Protein AF-A0A3P6SX01-F1 (afdb_monomer_lite)

InterPro domains:
  IPR002213 UDP-glucuronosyl/UDP-glucosyltransferase [PF00201] (27-150)
  IPR050271 UDP-glycosyltransferase [PTHR48043] (10-150)

Structure (mmCIF, N/CA/C/O backbone):
data_AF-A0A3P6SX01-F1
#
_entry.id   AF-A0A3P6SX01-F1
#
loop_
_atom_site.group_PDB
_atom_site.id
_atom_site.type_symbol
_atom_site.label_atom_id
_atom_site.label_alt_id
_atom_site.label_comp_id
_atom_site.label_asym_id
_atom_site.label_entity_id
_atom_site.label_seq_id
_atom_site.pdbx_PDB_ins_code
_atom_site.Cartn_x
_atom_site.Cartn_y
_atom_site.Cartn_z
_atom_site.occupancy
_atom_site.B_iso_or_equiv
_atom_site.auth_seq_id
_atom_site.auth_comp_id
_atom_site.auth_asym_id
_atom_site.auth_atom_id
_atom_site.pdbx_PDB_model_num
ATOM 1 N N . MET A 1 1 ? 7.803 4.249 -20.693 1.00 52.84 1 MET A N 1
ATOM 2 C CA . MET A 1 1 ? 8.821 4.101 -19.627 1.00 52.84 1 MET A CA 1
ATOM 3 C C . MET A 1 1 ? 9.521 5.444 -19.411 1.00 52.84 1 MET A C 1
ATOM 5 O O . MET A 1 1 ? 10.081 5.985 -20.362 1.00 52.84 1 MET A O 1
ATOM 9 N N . HIS A 1 2 ? 9.448 6.016 -18.207 1.00 66.44 2 HIS A N 1
ATOM 10 C CA . HIS A 1 2 ? 10.147 7.263 -17.867 1.00 66.44 2 HIS A CA 1
ATOM 11 C C . HIS A 1 2 ? 11.670 7.055 -18.012 1.00 66.44 2 HIS A C 1
ATOM 13 O O . HIS A 1 2 ? 12.187 6.061 -17.502 1.00 66.44 2 HIS A O 1
ATOM 19 N N . ARG A 1 3 ? 12.391 7.939 -18.731 1.00 74.25 3 ARG A N 1
ATOM 20 C CA . ARG A 1 3 ? 13.833 7.764 -19.052 1.00 74.25 3 ARG A CA 1
ATOM 21 C C . ARG A 1 3 ? 14.667 7.455 -17.808 1.00 74.25 3 ARG A C 1
ATOM 23 O O . ARG A 1 3 ? 15.439 6.505 -17.818 1.00 74.25 3 ARG A O 1
ATOM 30 N N . TYR A 1 4 ? 14.444 8.203 -16.732 1.00 83.88 4 TYR A N 1
ATOM 31 C CA . TYR A 1 4 ? 15.165 8.027 -15.474 1.00 83.88 4 TYR A CA 1
ATOM 32 C C . TYR A 1 4 ? 14.968 6.632 -14.859 1.00 83.88 4 TYR A C 1
ATOM 34 O O . TYR A 1 4 ? 15.941 5.981 -14.489 1.00 83.88 4 TYR A O 1
ATOM 42 N N . GLY A 1 5 ? 13.729 6.127 -14.823 1.00 86.06 5 GLY A N 1
ATOM 43 C CA . GLY A 1 5 ? 13.437 4.815 -14.238 1.00 86.06 5 GLY A CA 1
ATOM 44 C C . GLY A 1 5 ? 14.120 3.673 -14.994 1.00 86.06 5 GLY A C 1
ATOM 45 O O . GLY A 1 5 ? 14.650 2.756 -14.377 1.00 86.06 5 GLY A O 1
ATOM 46 N N . ALA A 1 6 ? 14.189 3.772 -16.324 1.00 88.31 6 ALA A N 1
ATOM 47 C CA . ALA A 1 6 ? 14.895 2.795 -17.147 1.00 88.31 6 ALA A CA 1
ATOM 48 C C . ALA A 1 6 ? 16.407 2.763 -16.870 1.00 88.31 6 ALA A C 1
ATOM 50 O O . ALA A 1 6 ? 17.005 1.688 -16.837 1.00 88.31 6 ALA A O 1
ATOM 51 N N . HIS A 1 7 ? 17.023 3.928 -16.646 1.00 91.12 7 HIS A N 1
ATOM 52 C CA . HIS A 1 7 ? 18.434 4.005 -16.270 1.00 91.12 7 HIS A CA 1
ATOM 53 C C . HIS A 1 7 ? 18.683 3.382 -14.899 1.00 91.12 7 HIS A C 1
ATOM 55 O O . HIS A 1 7 ? 19.569 2.544 -14.783 1.00 91.12 7 HIS A O 1
ATOM 61 N N . VAL A 1 8 ? 17.874 3.724 -13.891 1.00 94.19 8 VAL A N 1
ATOM 62 C CA . VAL A 1 8 ? 18.000 3.150 -12.541 1.00 94.19 8 VAL A CA 1
ATOM 63 C C . VAL A 1 8 ? 17.857 1.627 -12.577 1.00 94.19 8 VAL A C 1
ATOM 65 O O . VAL A 1 8 ? 18.669 0.920 -11.983 1.00 94.19 8 VAL A O 1
ATOM 68 N N . LEU A 1 9 ? 16.869 1.121 -13.319 1.00 92.94 9 LEU A N 1
ATOM 69 C CA . LEU A 1 9 ? 16.644 -0.312 -13.472 1.00 92.94 9 LEU A CA 1
ATOM 70 C C . LEU A 1 9 ? 17.824 -1.002 -14.170 1.00 92.94 9 LEU A C 1
ATOM 72 O O . LEU A 1 9 ? 18.327 -2.003 -13.670 1.00 92.94 9 LEU A O 1
ATOM 76 N N . THR A 1 10 ? 18.304 -0.440 -15.284 1.00 94.56 10 THR A N 1
ATOM 77 C CA . THR A 1 10 ? 19.474 -0.965 -16.010 1.00 94.56 10 THR A CA 1
ATOM 78 C C . THR A 1 10 ? 20.704 -1.013 -15.104 1.00 94.56 10 THR A C 1
ATOM 80 O O . THR A 1 10 ? 21.382 -2.034 -15.052 1.00 94.56 10 THR A O 1
ATOM 83 N N . SER A 1 11 ? 20.974 0.055 -14.347 1.00 95.50 11 SER A N 1
ATOM 84 C CA . SER A 1 11 ? 22.103 0.098 -13.411 1.00 95.50 11 SER A CA 1
ATOM 85 C C . SER A 1 11 ? 22.010 -0.993 -12.348 1.00 95.50 11 SER A C 1
ATOM 87 O O . SER A 1 11 ? 23.017 -1.618 -12.035 1.00 95.50 11 SER A O 1
ATOM 89 N N . LYS A 1 12 ? 20.807 -1.274 -11.831 1.00 96.19 12 LYS A N 1
ATOM 90 C CA . LYS A 1 12 ? 20.607 -2.347 -10.851 1.00 96.19 12 LYS A CA 1
ATOM 91 C C . LYS A 1 12 ? 20.808 -3.741 -11.440 1.00 96.19 12 LYS A C 1
ATOM 93 O O . LYS A 1 12 ? 21.430 -4.567 -10.785 1.00 96.19 12 LYS A O 1
ATOM 98 N N . PHE A 1 13 ? 20.367 -3.999 -12.671 1.00 96.19 13 PHE A N 1
ATOM 99 C CA . PHE A 1 13 ? 20.683 -5.265 -13.346 1.00 96.19 13 PHE A CA 1
ATOM 100 C C . PHE A 1 13 ? 22.182 -5.431 -13.600 1.00 96.19 13 PHE A C 1
ATOM 102 O O . PHE A 1 13 ? 22.704 -6.533 -13.448 1.00 96.19 13 PHE A O 1
ATOM 109 N N . ARG A 1 14 ? 22.887 -4.338 -13.911 1.00 97.06 14 ARG A N 1
ATOM 110 C CA . ARG A 1 14 ? 24.343 -4.376 -14.084 1.00 97.06 14 ARG A CA 1
ATOM 111 C C . ARG A 1 14 ? 25.106 -4.675 -12.804 1.00 97.06 14 ARG A C 1
ATOM 113 O O . ARG A 1 14 ? 26.103 -5.383 -12.832 1.00 97.06 14 ARG A O 1
ATOM 120 N N . GLU A 1 15 ? 24.619 -4.145 -11.691 1.00 97.12 15 GLU A N 1
ATOM 121 C CA . GLU A 1 15 ? 25.179 -4.383 -10.362 1.00 97.12 15 GLU A CA 1
ATOM 122 C C . GLU A 1 15 ? 24.912 -5.813 -9.868 1.00 97.12 15 GLU A C 1
ATOM 124 O O . GLU A 1 15 ? 25.798 -6.436 -9.292 1.00 97.12 15 GLU A O 1
ATOM 129 N N . LEU A 1 16 ? 23.694 -6.325 -10.074 1.00 96.56 16 LEU A N 1
ATOM 130 C CA . LEU A 1 16 ? 23.224 -7.558 -9.433 1.00 96.56 16 LEU A CA 1
ATOM 131 C C . LEU A 1 16 ? 23.365 -8.820 -10.291 1.00 96.56 16 LEU A C 1
ATOM 133 O O . LEU A 1 16 ? 23.401 -9.912 -9.730 1.00 96.56 16 LEU A O 1
ATOM 137 N N . ALA A 1 17 ? 23.377 -8.693 -11.620 1.00 94.56 17 ALA A N 1
ATOM 138 C CA . ALA A 1 17 ? 23.340 -9.836 -12.532 1.00 94.56 17 ALA A CA 1
ATOM 139 C C . ALA A 1 17 ? 24.545 -9.877 -13.479 1.00 94.56 17 ALA A C 1
ATOM 141 O O . ALA A 1 17 ? 25.291 -10.851 -13.464 1.00 94.56 17 ALA A O 1
ATOM 142 N N . ASP A 1 18 ? 24.743 -8.837 -14.294 1.00 95.44 18 ASP A N 1
ATOM 143 C CA . ASP A 1 18 ? 25.817 -8.795 -15.296 1.00 95.44 18 ASP A CA 1
ATOM 144 C C . ASP A 1 18 ? 26.224 -7.346 -15.606 1.00 95.44 18 ASP A C 1
ATOM 146 O O . ASP A 1 18 ? 25.398 -6.609 -16.148 1.00 95.44 18 ASP A O 1
ATOM 150 N N . PRO A 1 19 ? 27.482 -6.927 -15.367 1.00 96.00 19 PRO A N 1
ATOM 151 C CA . PRO A 1 19 ? 27.965 -5.584 -15.699 1.00 96.00 19 PRO A CA 1
ATOM 152 C C . PRO A 1 19 ? 27.676 -5.125 -17.138 1.00 96.00 19 PRO A C 1
ATOM 154 O O . PRO A 1 19 ? 27.526 -3.924 -17.377 1.00 96.00 19 PRO A O 1
ATOM 157 N N . ASN A 1 20 ? 27.555 -6.062 -18.082 1.00 95.69 20 ASN A N 1
ATOM 158 C CA . ASN A 1 20 ? 27.274 -5.804 -19.493 1.00 95.69 20 ASN A CA 1
ATOM 159 C C . ASN A 1 20 ? 25.786 -5.900 -19.858 1.00 95.69 20 ASN A C 1
ATOM 161 O O . ASN A 1 20 ? 25.446 -5.868 -21.040 1.00 95.69 20 ASN A O 1
ATOM 165 N N . PHE A 1 21 ? 24.888 -5.984 -18.874 1.00 95.75 21 PHE A N 1
ATOM 166 C CA . PHE A 1 21 ? 23.456 -6.107 -19.120 1.00 95.75 21 PHE A CA 1
ATOM 167 C C . PHE A 1 21 ? 22.950 -4.983 -20.057 1.00 95.75 21 PHE A C 1
ATOM 169 O O . PHE A 1 21 ? 23.231 -3.793 -19.807 1.00 95.75 21 PHE A O 1
ATOM 176 N N . PRO A 1 22 ? 22.221 -5.327 -21.139 1.00 93.94 22 PRO A N 1
ATOM 177 C CA . PRO A 1 22 ? 21.771 -4.358 -22.135 1.00 93.94 22 PRO A CA 1
ATOM 178 C C . PRO A 1 22 ? 20.790 -3.350 -21.535 1.00 93.94 22 PRO A C 1
ATOM 180 O O . PRO A 1 22 ? 20.159 -3.597 -20.504 1.00 93.94 22 PRO A O 1
ATOM 183 N N . ASN A 1 23 ? 20.656 -2.171 -22.150 1.00 93.62 23 ASN A N 1
ATOM 184 C CA . ASN A 1 23 ? 19.720 -1.188 -21.618 1.00 93.62 23 ASN A CA 1
ATOM 185 C C . ASN A 1 23 ? 18.292 -1.735 -21.711 1.00 93.62 23 ASN A C 1
ATOM 187 O O . ASN A 1 23 ? 17.856 -2.171 -22.772 1.00 93.62 23 ASN A O 1
ATOM 191 N N . VAL A 1 24 ? 17.510 -1.642 -20.634 1.00 92.44 24 VAL A N 1
ATOM 192 C CA . VAL A 1 24 ? 16.131 -2.169 -20.632 1.00 92.44 24 VAL A CA 1
ATOM 193 C C . VAL A 1 24 ? 15.240 -1.543 -21.716 1.00 92.44 24 VAL A C 1
ATOM 195 O O . VAL A 1 24 ? 14.253 -2.146 -22.131 1.00 92.44 24 VAL A O 1
ATOM 198 N N . ARG A 1 25 ? 15.578 -0.342 -22.208 1.00 90.06 25 ARG A N 1
ATOM 199 C CA . ARG A 1 25 ? 14.893 0.280 -23.350 1.00 90.06 25 ARG A CA 1
ATOM 200 C C . ARG A 1 25 ? 15.298 -0.320 -24.689 1.00 90.06 25 ARG A C 1
ATOM 202 O O . ARG A 1 25 ? 14.446 -0.365 -25.567 1.00 90.06 25 ARG A O 1
ATOM 209 N N . GLU A 1 26 ? 16.555 -0.722 -24.849 1.00 91.56 26 GLU A N 1
ATOM 210 C CA . GLU A 1 26 ? 17.035 -1.418 -26.050 1.00 91.56 26 GLU A CA 1
ATOM 211 C C . GLU A 1 26 ? 16.351 -2.776 -26.139 1.00 91.56 26 GLU A C 1
ATOM 213 O O . GLU A 1 26 ? 15.707 -3.055 -27.143 1.00 91.56 26 GLU A O 1
ATOM 218 N N . ILE A 1 27 ? 16.320 -3.523 -25.029 1.00 92.00 27 ILE A N 1
ATOM 219 C CA . ILE A 1 27 ? 15.561 -4.776 -24.927 1.00 92.00 27 ILE A CA 1
ATOM 220 C C . ILE A 1 27 ? 14.105 -4.546 -25.354 1.00 92.00 27 ILE A C 1
ATOM 222 O O . ILE A 1 27 ? 13.613 -5.209 -26.256 1.00 92.00 27 ILE A O 1
ATOM 226 N N . ALA A 1 28 ? 13.410 -3.559 -24.775 1.00 88.81 28 ALA A N 1
ATOM 227 C CA . ALA A 1 28 ? 12.022 -3.271 -25.148 1.00 88.81 28 ALA A CA 1
ATOM 228 C C . ALA A 1 28 ? 11.852 -2.854 -26.629 1.00 88.81 28 ALA A C 1
ATOM 230 O O . ALA A 1 28 ? 10.822 -3.142 -27.252 1.00 88.81 28 ALA A O 1
ATOM 231 N N . ALA A 1 29 ? 12.839 -2.164 -27.207 1.00 88.50 29 ALA A N 1
ATOM 232 C CA . ALA A 1 29 ? 12.829 -1.753 -28.608 1.00 88.50 29 ALA A CA 1
ATOM 233 C C . ALA A 1 29 ? 13.029 -2.943 -29.561 1.00 88.50 29 ALA A C 1
ATOM 235 O O . ALA A 1 29 ? 12.336 -3.009 -30.577 1.00 88.50 29 ALA A O 1
ATOM 236 N N . GLU A 1 30 ? 13.879 -3.899 -29.199 1.00 91.31 30 GLU A N 1
ATOM 237 C CA . GLU A 1 30 ? 14.199 -5.092 -29.992 1.00 91.31 30 GLU A CA 1
ATOM 238 C C . GLU A 1 30 ? 13.222 -6.254 -29.768 1.00 91.31 30 GLU A C 1
ATOM 240 O O . GLU A 1 30 ? 13.061 -7.104 -30.642 1.00 91.31 30 GLU A O 1
ATOM 245 N N . SER A 1 31 ? 12.502 -6.276 -28.642 1.00 92.75 31 SER A N 1
ATOM 246 C CA . SER A 1 31 ? 11.500 -7.305 -28.360 1.00 92.75 31 SER A CA 1
ATOM 247 C C . SER A 1 31 ? 10.422 -7.369 -29.442 1.00 92.75 31 SER A C 1
ATOM 249 O O . SER A 1 31 ? 9.851 -6.342 -29.821 1.00 92.75 31 SER A O 1
ATOM 251 N N . ALA A 1 32 ? 10.073 -8.586 -29.867 1.00 94.38 32 ALA A N 1
ATOM 252 C CA . ALA A 1 32 ? 9.001 -8.830 -30.833 1.00 94.38 32 ALA A CA 1
ATOM 253 C C . ALA A 1 32 ? 7.614 -8.444 -30.295 1.00 94.38 32 ALA A C 1
ATOM 255 O O . ALA A 1 32 ? 6.765 -8.013 -31.067 1.00 94.38 32 ALA A O 1
ATOM 256 N N . LEU A 1 33 ? 7.403 -8.570 -28.979 1.00 93.69 33 LEU A N 1
ATOM 257 C CA . LEU A 1 33 ? 6.166 -8.223 -28.279 1.00 93.69 33 LEU A CA 1
ATOM 258 C C . LEU A 1 33 ? 6.474 -7.485 -26.974 1.00 93.69 33 LEU A C 1
ATOM 260 O O . LEU A 1 33 ? 7.486 -7.742 -26.321 1.00 93.69 33 LEU A O 1
ATOM 264 N N . CYS A 1 34 ? 5.581 -6.581 -26.579 1.00 91.25 34 CYS A N 1
ATOM 265 C CA . CYS A 1 34 ? 5.631 -5.877 -25.305 1.00 91.25 34 CYS A CA 1
ATOM 266 C C . CYS A 1 34 ? 4.278 -5.992 -24.604 1.00 91.25 34 CYS A C 1
ATOM 268 O O . CYS A 1 34 ? 3.299 -5.381 -25.029 1.00 91.25 34 CYS A O 1
ATOM 270 N N . PHE A 1 35 ? 4.231 -6.776 -23.530 1.00 92.25 35 PHE A N 1
ATOM 271 C CA . PHE A 1 35 ? 3.033 -6.919 -22.712 1.00 92.25 35 PHE A CA 1
ATOM 272 C C . PHE A 1 35 ? 2.937 -5.794 -21.684 1.00 92.25 35 PHE A C 1
ATOM 274 O O . PHE A 1 35 ? 3.887 -5.538 -20.939 1.00 92.25 35 PHE A O 1
ATOM 281 N N . VAL A 1 36 ? 1.785 -5.131 -21.632 1.00 89.75 36 VAL A N 1
ATOM 282 C CA . VAL A 1 36 ? 1.521 -4.018 -20.716 1.00 89.75 36 VAL A CA 1
ATOM 283 C C . VAL A 1 36 ? 0.414 -4.423 -19.757 1.00 89.75 36 VAL A C 1
ATOM 285 O O . VAL A 1 36 ? -0.718 -4.657 -20.165 1.00 89.75 36 VAL A O 1
ATOM 288 N N . SER A 1 37 ? 0.735 -4.483 -18.465 1.00 90.00 37 SER A N 1
ATOM 289 C CA . SER A 1 37 ? -0.228 -4.771 -17.395 1.00 90.00 37 SER A CA 1
ATOM 290 C C . SER A 1 37 ? -1.094 -3.541 -17.082 1.00 90.00 37 SER A C 1
ATOM 292 O O . SER A 1 37 ? -1.001 -2.962 -16.001 1.00 90.00 37 SER A O 1
ATOM 294 N N . SER A 1 38 ? -1.905 -3.123 -18.051 1.00 87.31 38 SER A N 1
ATOM 295 C CA . SER A 1 38 ? -2.926 -2.076 -17.943 1.00 87.31 38 SER A CA 1
ATOM 296 C C . SER A 1 38 ? -4.103 -2.440 -18.839 1.00 87.31 38 SER A C 1
ATOM 298 O O . SER A 1 38 ? -3.941 -3.201 -19.793 1.00 87.31 38 SER A O 1
ATOM 300 N N . ASP A 1 39 ? -5.268 -1.885 -18.540 1.00 86.81 39 ASP A N 1
ATOM 301 C CA . ASP A 1 39 ? -6.349 -1.788 -19.514 1.00 86.81 39 ASP A CA 1
ATOM 302 C C . ASP A 1 39 ? -6.053 -0.621 -20.472 1.00 86.81 39 ASP A C 1
ATOM 304 O O . ASP A 1 39 ? -5.515 0.403 -20.039 1.00 86.81 39 ASP A O 1
ATOM 308 N N . GLU A 1 40 ? -6.348 -0.788 -21.761 1.00 86.56 40 GLU A N 1
ATOM 309 C CA . GLU A 1 40 ? -6.082 0.224 -22.792 1.00 86.56 40 GLU A CA 1
ATOM 310 C C . GLU A 1 40 ? -6.923 1.493 -22.588 1.00 86.56 40 GLU A C 1
ATOM 312 O O . GLU A 1 40 ? -6.418 2.597 -22.781 1.00 86.56 40 GLU A O 1
ATOM 317 N N . PHE A 1 41 ? -8.174 1.360 -22.134 1.00 86.81 41 PHE A N 1
ATOM 318 C CA . PHE A 1 41 ? -9.087 2.487 -21.925 1.00 86.81 41 PHE A CA 1
ATOM 319 C C . PHE A 1 41 ? -8.768 3.289 -20.662 1.00 86.81 41 PHE A C 1
ATOM 321 O O . PHE A 1 41 ? -9.177 4.445 -20.545 1.00 86.81 41 PHE A O 1
ATOM 328 N N . LEU A 1 42 ? -8.050 2.682 -19.713 1.00 86.56 42 LEU A N 1
ATOM 329 C CA . LEU A 1 42 ? -7.598 3.333 -18.482 1.00 86.56 42 LEU A CA 1
ATOM 330 C C . LEU A 1 42 ? -6.175 3.904 -18.599 1.00 86.56 42 LEU A C 1
ATOM 332 O O . LEU A 1 42 ? -5.744 4.645 -17.713 1.00 86.56 42 LEU A O 1
ATOM 336 N N . ASP A 1 43 ? -5.435 3.559 -19.659 1.00 84.56 43 ASP A N 1
ATOM 337 C CA . ASP A 1 43 ? -4.090 4.080 -19.908 1.00 84.56 43 ASP A CA 1
ATOM 338 C C . ASP A 1 43 ? -4.151 5.477 -20.547 1.00 84.56 43 ASP A C 1
ATOM 340 O O . ASP A 1 43 ? -5.121 5.888 -21.187 1.00 84.56 43 ASP A O 1
ATOM 344 N N . VAL A 1 44 ? -3.074 6.239 -20.380 1.00 84.44 44 VAL A N 1
ATOM 345 C CA . VAL A 1 44 ? -2.955 7.556 -21.006 1.00 84.44 44 VAL A CA 1
ATOM 346 C C . VAL A 1 44 ? -2.763 7.380 -22.509 1.00 84.44 44 VAL A C 1
ATOM 348 O O . VAL A 1 44 ? -1.826 6.704 -22.945 1.00 84.44 44 VAL A O 1
ATOM 351 N N . ALA A 1 45 ? -3.599 8.058 -23.300 1.00 85.44 45 ALA A N 1
ATOM 352 C CA . ALA A 1 45 ? -3.521 8.031 -24.754 1.00 85.44 45 ALA A CA 1
ATOM 353 C C . ALA A 1 45 ? -2.121 8.431 -25.249 1.00 85.44 45 ALA A C 1
ATOM 355 O O . ALA A 1 45 ? -1.610 9.517 -24.962 1.00 85.44 45 ALA A O 1
ATOM 356 N N . ARG A 1 46 ? -1.492 7.533 -26.010 1.00 85.81 46 ARG A N 1
ATOM 357 C CA . ARG A 1 46 ? -0.165 7.721 -26.605 1.00 85.81 46 ARG A CA 1
ATOM 358 C C . ARG A 1 46 ? -0.033 6.884 -27.876 1.00 85.81 46 ARG A C 1
ATOM 360 O O . ARG A 1 46 ? -0.685 5.849 -27.974 1.00 85.81 46 ARG A O 1
ATOM 367 N N . PRO A 1 47 ? 0.847 7.261 -28.817 1.00 87.44 47 PRO A N 1
ATOM 368 C CA . PRO A 1 47 ? 1.198 6.381 -29.922 1.00 87.44 47 PRO A CA 1
ATOM 369 C C . PRO A 1 47 ? 1.760 5.055 -29.393 1.00 87.44 47 PRO A C 1
ATOM 371 O O . PRO A 1 47 ? 2.735 5.046 -28.634 1.00 87.44 47 PRO A O 1
ATOM 374 N N . ILE A 1 48 ? 1.147 3.946 -29.800 1.00 87.94 48 ILE A N 1
ATOM 375 C CA . ILE A 1 48 ? 1.606 2.588 -29.504 1.00 87.94 48 ILE A CA 1
ATOM 376 C C . ILE A 1 48 ? 2.061 1.901 -30.791 1.00 87.94 48 ILE A C 1
ATOM 378 O O . ILE A 1 48 ? 1.624 2.233 -31.890 1.00 87.94 48 ILE A O 1
ATOM 382 N N . LEU A 1 49 ? 2.975 0.944 -30.654 1.00 88.38 49 LEU A N 1
ATOM 383 C CA . LEU A 1 49 ? 3.363 0.065 -31.751 1.00 88.38 49 LEU A CA 1
ATOM 384 C C . LEU A 1 49 ? 2.425 -1.145 -31.764 1.00 88.38 49 LEU A C 1
ATOM 386 O O . LEU A 1 49 ? 2.007 -1.600 -30.706 1.00 88.38 49 LEU A O 1
ATOM 390 N N . HIS A 1 50 ? 2.195 -1.739 -32.936 1.00 89.25 50 HIS A N 1
ATOM 391 C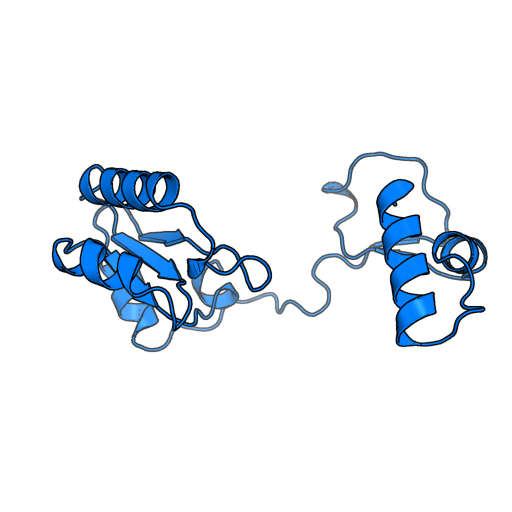 CA . HIS A 1 50 ? 1.379 -2.956 -33.090 1.00 89.25 50 HIS A CA 1
ATOM 392 C C . HIS A 1 50 ? 1.884 -4.155 -32.266 1.00 89.25 50 HIS A C 1
ATOM 394 O O . HIS A 1 50 ? 1.149 -5.107 -32.036 1.00 89.25 50 HIS A O 1
ATOM 400 N N . LYS A 1 51 ? 3.141 -4.108 -31.807 1.00 91.50 51 LYS A N 1
ATOM 401 C CA . LYS A 1 51 ? 3.735 -5.110 -30.915 1.00 91.50 51 LYS A CA 1
ATOM 402 C C . LYS A 1 51 ? 3.370 -4.943 -29.434 1.00 91.50 51 LYS A C 1
ATOM 404 O O . LYS A 1 51 ? 3.803 -5.751 -28.614 1.00 91.50 51 LYS A O 1
ATOM 409 N N . THR A 1 52 ? 2.646 -3.889 -29.068 1.00 91.62 52 THR A N 1
ATOM 410 C CA . THR A 1 52 ? 2.201 -3.639 -27.694 1.00 91.62 52 THR A CA 1
ATOM 411 C C . THR A 1 52 ? 0.869 -4.339 -27.450 1.00 91.62 52 THR A C 1
ATOM 413 O O . THR A 1 52 ? -0.115 -4.015 -28.104 1.00 91.62 52 THR A O 1
ATOM 416 N N . ILE A 1 53 ? 0.832 -5.267 -26.495 1.00 92.25 53 ILE A N 1
ATOM 417 C CA . ILE A 1 53 ? -0.364 -6.038 -26.138 1.00 92.25 53 ILE A CA 1
ATOM 418 C C . ILE A 1 53 ? -0.754 -5.712 -24.695 1.00 92.25 53 ILE A C 1
ATOM 420 O O . ILE A 1 53 ? 0.021 -5.948 -23.764 1.00 92.25 53 ILE A O 1
ATOM 424 N N . TYR A 1 54 ? -1.953 -5.168 -24.506 1.00 91.44 54 TYR A N 1
ATOM 425 C CA . TYR A 1 54 ? -2.506 -4.881 -23.185 1.00 91.44 54 TYR A CA 1
ATOM 426 C C . TYR A 1 54 ? -3.042 -6.166 -22.542 1.00 91.44 54 TYR A C 1
ATOM 428 O O . TYR A 1 54 ? -3.814 -6.905 -23.145 1.00 91.44 54 TYR A O 1
ATOM 436 N N . ILE A 1 55 ? -2.593 -6.440 -21.319 1.00 92.75 55 ILE A N 1
ATOM 437 C CA . ILE A 1 55 ? -2.957 -7.614 -20.511 1.00 92.75 55 ILE A CA 1
ATOM 438 C C . ILE A 1 55 ? -3.360 -7.189 -19.090 1.00 92.75 55 ILE A C 1
ATOM 440 O O . ILE A 1 55 ? -2.982 -7.812 -18.097 1.00 92.75 55 ILE A O 1
ATOM 444 N N . GLY A 1 56 ? -4.078 -6.070 -18.973 1.00 87.06 56 GLY A N 1
ATOM 445 C CA . GLY A 1 56 ? -4.610 -5.581 -17.702 1.00 87.06 56 GLY A CA 1
ATOM 446 C C . GLY A 1 56 ? -5.429 -6.643 -16.968 1.00 87.06 56 GLY A C 1
ATOM 447 O O . GLY A 1 56 ? -6.149 -7.422 -17.584 1.00 87.06 56 GLY A O 1
ATOM 448 N N . GLY A 1 57 ? -5.282 -6.705 -15.642 1.00 81.12 57 GLY A N 1
ATOM 449 C CA . GLY A 1 57 ? -5.994 -7.681 -14.808 1.00 81.12 57 GLY A CA 1
ATOM 450 C C . GLY A 1 57 ? -5.525 -9.133 -14.968 1.00 81.12 57 GLY A C 1
ATOM 451 O O . GLY A 1 57 ? -6.081 -10.021 -14.324 1.00 81.12 57 GLY A O 1
ATOM 452 N N . PHE A 1 58 ? -4.495 -9.403 -15.778 1.00 85.06 58 PHE A N 1
ATOM 453 C CA . PHE A 1 58 ? -3.981 -10.757 -15.953 1.00 85.06 58 PHE A CA 1
ATOM 454 C C . PHE A 1 58 ? -3.522 -11.360 -14.617 1.00 85.06 58 PHE A C 1
ATOM 456 O O . PHE A 1 58 ? -2.709 -10.780 -13.897 1.00 85.06 58 PHE A O 1
ATOM 463 N N . GLY A 1 59 ? -4.052 -12.540 -14.289 1.00 79.62 59 GLY A N 1
ATOM 464 C CA . GLY A 1 59 ? -3.761 -13.244 -13.038 1.00 79.62 59 GLY A CA 1
ATOM 465 C C . GLY A 1 59 ? -4.567 -12.773 -11.821 1.00 79.62 59 GLY A C 1
ATOM 466 O O . GLY A 1 59 ? -4.406 -13.351 -10.748 1.00 79.62 59 GLY A O 1
ATOM 467 N N . VAL A 1 60 ? -5.452 -11.780 -11.964 1.00 78.94 60 VAL A N 1
ATOM 468 C CA . VAL A 1 60 ? -6.408 -11.388 -10.918 1.00 78.94 60 VAL A CA 1
ATOM 469 C C . VAL A 1 60 ? -7.724 -12.130 -11.176 1.00 78.94 60 VAL A C 1
ATOM 471 O O . VAL A 1 60 ? -8.350 -11.894 -12.204 1.00 78.94 60 VAL A O 1
ATOM 474 N N . PRO A 1 61 ? -8.165 -13.053 -10.299 1.00 79.81 61 PRO A N 1
ATOM 475 C CA . PRO A 1 61 ? -9.424 -13.752 -10.530 1.00 79.81 61 PRO A CA 1
ATOM 476 C C . PRO A 1 61 ? -10.601 -12.780 -10.400 1.00 79.81 61 PRO A C 1
ATOM 478 O O . PRO A 1 61 ? -10.585 -11.947 -9.496 1.00 79.81 61 PRO A O 1
ATOM 481 N N . ASN A 1 62 ? -11.619 -12.942 -11.244 1.00 78.31 62 ASN A N 1
ATOM 482 C CA . ASN A 1 62 ? -12.725 -11.987 -11.398 1.00 78.31 62 ASN A CA 1
ATOM 483 C C . ASN A 1 62 ? -13.636 -11.838 -10.171 1.00 78.31 62 ASN A C 1
ATOM 485 O O . ASN A 1 62 ? -14.334 -10.839 -10.059 1.00 78.31 62 ASN A O 1
ATOM 489 N N . GLU A 1 63 ? -13.657 -12.829 -9.279 1.00 86.12 63 GLU A N 1
ATOM 490 C CA . GLU A 1 63 ? -14.569 -12.854 -8.133 1.00 86.12 63 GLU A CA 1
ATOM 491 C C . GLU A 1 63 ? -13.791 -12.874 -6.816 1.00 86.12 63 GLU A C 1
ATOM 493 O O . GLU A 1 63 ? -12.857 -13.676 -6.641 1.00 86.12 63 GLU A O 1
ATOM 498 N N . ALA A 1 64 ? -14.173 -11.991 -5.892 1.00 88.31 64 ALA A N 1
ATOM 499 C CA . ALA A 1 64 ? -13.781 -12.064 -4.492 1.00 88.31 64 ALA A CA 1
ATOM 500 C C . ALA A 1 64 ? -14.337 -13.330 -3.837 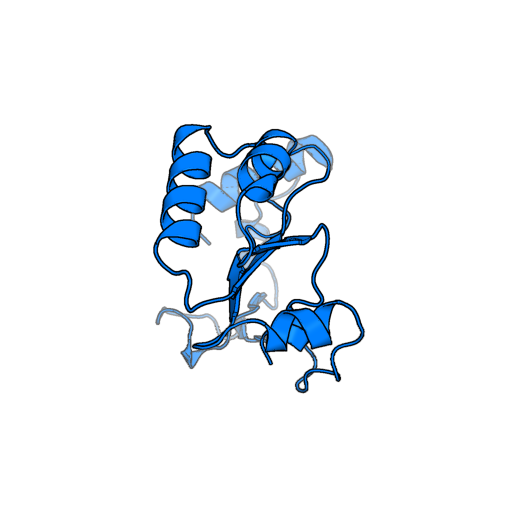1.00 88.31 64 ALA A C 1
ATOM 502 O O . ALA A 1 64 ? -15.495 -13.706 -4.029 1.00 88.31 64 ALA A O 1
ATOM 503 N N . GLN A 1 65 ? -13.502 -13.978 -3.034 1.00 90.75 65 GLN A N 1
ATOM 504 C CA . GLN A 1 65 ? -13.934 -15.082 -2.192 1.00 90.75 65 GLN A CA 1
ATOM 505 C C . GLN A 1 65 ? -14.598 -14.552 -0.913 1.00 90.75 65 GLN A C 1
ATOM 507 O O . GLN A 1 65 ? -14.328 -13.424 -0.489 1.00 90.75 65 GLN A O 1
ATOM 512 N N . PRO A 1 66 ? -15.469 -15.343 -0.262 1.00 92.25 66 PRO A N 1
ATOM 513 C CA . PRO A 1 66 ? -15.990 -14.988 1.050 1.00 92.25 66 PRO A CA 1
ATOM 514 C C . PRO A 1 66 ? -14.854 -14.734 2.046 1.00 92.25 66 PRO A C 1
ATOM 516 O O . PRO A 1 66 ? -13.907 -15.510 2.133 1.00 92.25 66 PRO A O 1
ATOM 519 N N . LEU A 1 67 ? -14.962 -13.652 2.819 1.00 94.19 67 LEU A N 1
ATOM 520 C CA . LEU A 1 67 ? -13.979 -13.341 3.852 1.00 94.19 67 LEU A CA 1
ATOM 521 C C . LEU A 1 67 ? -14.095 -14.311 5.031 1.00 94.19 67 LEU A C 1
ATOM 523 O O . LEU A 1 67 ? -15.174 -14.465 5.611 1.00 94.19 67 LEU A O 1
ATOM 527 N N . ASP A 1 68 ? -12.957 -14.867 5.433 1.00 93.94 68 ASP A N 1
ATOM 528 C CA . ASP A 1 68 ? -12.807 -15.609 6.681 1.00 93.94 68 ASP A CA 1
ATOM 529 C C . ASP A 1 68 ? -12.681 -14.671 7.893 1.00 93.94 68 ASP A C 1
ATOM 531 O O . ASP A 1 68 ? -12.424 -13.464 7.782 1.00 93.94 68 ASP A O 1
ATOM 535 N N . GLU A 1 69 ? -12.849 -15.231 9.093 1.00 94.56 69 GLU A N 1
ATOM 536 C CA . GLU A 1 69 ? -12.484 -14.528 10.322 1.00 94.56 69 GLU A CA 1
ATOM 537 C C . GLU A 1 69 ? -10.952 -14.377 10.430 1.00 94.56 69 GLU A C 1
ATOM 539 O O . GLU A 1 69 ? -10.214 -15.282 10.042 1.00 94.56 69 GLU A O 1
ATOM 544 N N . PRO A 1 70 ? -10.442 -13.252 10.965 1.00 94.81 70 PRO A N 1
ATOM 545 C CA . PRO A 1 70 ? -11.190 -12.178 11.625 1.00 94.81 70 PRO A CA 1
ATOM 546 C C . PRO A 1 70 ? -11.717 -11.080 10.675 1.00 94.81 70 PRO A C 1
ATOM 548 O O . PRO A 1 70 ? -12.413 -10.162 11.114 1.00 94.81 70 PRO A O 1
ATOM 551 N N . TYR A 1 71 ? -11.379 -11.128 9.382 1.00 95.31 71 TYR A N 1
ATOM 552 C CA . TYR A 1 71 ? -11.641 -10.044 8.426 1.00 95.31 71 TYR A CA 1
ATOM 553 C C . TYR A 1 71 ? -13.129 -9.809 8.195 1.00 95.31 71 TYR A C 1
ATOM 555 O O . TYR A 1 71 ? -13.573 -8.661 8.123 1.00 95.31 71 TYR A O 1
ATOM 563 N N . ARG A 1 72 ? -13.918 -10.885 8.160 1.00 94.81 72 ARG A N 1
ATOM 564 C CA . ARG A 1 72 ? -15.374 -10.801 8.050 1.00 94.81 72 ARG A CA 1
ATOM 565 C C . ARG A 1 72 ? -15.990 -9.970 9.170 1.00 94.81 72 ARG A C 1
ATOM 567 O O . ARG A 1 72 ? -16.809 -9.093 8.893 1.00 94.81 72 ARG A O 1
ATOM 574 N N . SER A 1 73 ? -15.593 -10.207 10.420 1.00 95.62 73 SER A N 1
ATOM 575 C CA . SER A 1 73 ? -16.073 -9.412 11.550 1.00 95.62 73 SER A CA 1
ATOM 576 C C . SER A 1 73 ? -15.565 -7.975 11.498 1.00 95.62 73 SER A C 1
ATOM 578 O O . SER A 1 73 ? -16.341 -7.055 11.749 1.00 95.62 73 SER A O 1
ATOM 580 N N . MET A 1 74 ? -14.300 -7.753 11.124 1.00 95.62 74 MET A N 1
ATOM 581 C CA . MET A 1 74 ? -13.738 -6.401 10.986 1.00 95.62 74 MET A CA 1
ATOM 582 C C . MET A 1 74 ? -14.530 -5.546 9.986 1.00 95.62 74 MET A C 1
ATOM 584 O O . MET A 1 74 ? -14.869 -4.403 10.292 1.00 95.62 74 MET A O 1
ATOM 588 N N . MET A 1 75 ? -14.914 -6.123 8.842 1.00 94.25 75 MET A N 1
ATOM 589 C CA . MET A 1 75 ? -15.695 -5.445 7.798 1.00 94.25 75 MET A CA 1
ATOM 590 C C . MET A 1 75 ? -17.115 -5.040 8.236 1.00 94.25 75 MET A C 1
ATOM 592 O O . MET A 1 75 ? -17.769 -4.261 7.548 1.00 94.25 75 MET A O 1
ATOM 596 N N . ARG A 1 76 ? -17.602 -5.520 9.390 1.00 94.81 76 ARG A N 1
ATOM 597 C CA . ARG A 1 76 ? -18.943 -5.210 9.926 1.00 94.81 76 ARG A CA 1
ATOM 598 C C . ARG A 1 76 ? -18.930 -4.234 11.110 1.00 94.81 76 ARG A C 1
ATOM 600 O O . ARG A 1 76 ? -19.998 -3.896 11.613 1.00 94.81 76 ARG A O 1
ATOM 607 N N . LYS A 1 77 ? -17.758 -3.782 11.575 1.00 94.75 77 LYS A N 1
ATOM 608 C CA . LYS A 1 77 ? -17.629 -2.928 12.776 1.00 94.75 77 LYS A CA 1
ATOM 609 C C . LYS A 1 77 ? -18.022 -1.461 12.552 1.00 94.75 77 LYS A C 1
ATOM 611 O O . LYS A 1 77 ? -18.407 -0.782 13.501 1.00 94.75 77 LYS A O 1
ATOM 616 N N . GLY A 1 78 ? -17.905 -0.951 11.325 1.00 92.81 78 GLY A N 1
ATOM 617 C CA . GLY A 1 78 ? -18.125 0.466 11.019 1.00 92.81 78 GLY A CA 1
ATOM 618 C C . GLY A 1 78 ? -19.592 0.811 10.782 1.00 92.81 78 GLY A C 1
ATOM 619 O O . GLY A 1 78 ? -20.237 0.197 9.939 1.00 92.81 78 GLY A O 1
ATOM 620 N N . LYS A 1 79 ? -20.111 1.838 11.470 1.00 94.06 79 LYS A N 1
ATOM 621 C CA . LYS A 1 79 ? -21.507 2.292 11.311 1.00 94.06 79 LYS A CA 1
ATOM 622 C C . LYS A 1 79 ? -21.769 2.873 9.922 1.00 94.06 79 LYS A C 1
ATOM 624 O O . LYS A 1 79 ? -22.809 2.601 9.335 1.00 94.06 79 LYS A O 1
ATOM 629 N N . LYS A 1 80 ? -20.839 3.696 9.425 1.00 96.50 80 LYS A N 1
ATOM 630 C CA . LYS A 1 80 ? -20.894 4.298 8.080 1.00 96.50 80 LYS A CA 1
ATOM 631 C C . LYS A 1 80 ? -20.116 3.510 7.030 1.00 96.50 80 LYS A C 1
ATOM 633 O O . LYS A 1 80 ? -20.286 3.751 5.842 1.00 96.50 80 LYS A O 1
ATOM 638 N N . GLY A 1 81 ? -19.268 2.584 7.462 1.00 95.94 81 GLY A N 1
ATOM 639 C CA . GLY A 1 81 ? -18.439 1.766 6.589 1.00 95.94 81 GLY A CA 1
ATOM 640 C C . GLY A 1 81 ? -17.059 1.511 7.179 1.00 95.94 81 GLY A C 1
ATOM 641 O O . GLY A 1 81 ? -16.731 1.969 8.279 1.00 95.94 81 GLY A O 1
ATOM 642 N N . VAL A 1 82 ? -16.254 0.772 6.422 1.00 96.81 82 VAL A N 1
ATOM 643 C CA . VAL A 1 82 ? -14.896 0.385 6.802 1.00 96.81 82 VAL A CA 1
ATOM 644 C C . VAL A 1 82 ? -13.893 0.990 5.831 1.00 96.81 82 VAL A C 1
ATOM 646 O O . VAL A 1 82 ? -14.102 0.961 4.622 1.00 96.81 82 VAL A O 1
ATOM 649 N N . ILE A 1 83 ? -12.811 1.550 6.367 1.00 96.75 83 ILE A N 1
ATOM 650 C CA . ILE A 1 83 ? -11.727 2.158 5.596 1.00 96.75 83 ILE A CA 1
ATOM 651 C C . ILE A 1 83 ? -10.473 1.306 5.776 1.00 96.75 83 ILE A C 1
ATOM 653 O O . ILE A 1 83 ? -9.949 1.168 6.883 1.00 96.75 83 ILE A O 1
ATOM 657 N N . LEU A 1 84 ? -9.982 0.749 4.671 1.00 95.62 84 LEU A N 1
ATOM 658 C CA . LEU A 1 84 ? -8.731 0.005 4.630 1.00 95.62 84 LEU A CA 1
ATOM 659 C C . LEU A 1 84 ? -7.559 0.953 4.348 1.00 95.62 84 LEU A C 1
ATOM 661 O O . LEU A 1 84 ? -7.523 1.618 3.315 1.00 95.62 84 LEU A O 1
ATOM 665 N N . VAL A 1 85 ? -6.571 0.968 5.239 1.00 94.81 85 VAL A N 1
ATOM 666 C CA . VAL A 1 85 ? -5.322 1.722 5.084 1.00 94.81 85 VAL A CA 1
ATOM 667 C C . VAL A 1 85 ? -4.177 0.732 4.879 1.00 94.81 85 VAL A C 1
ATOM 669 O O . VAL A 1 85 ? -3.846 -0.048 5.772 1.00 94.81 85 VAL A O 1
ATOM 672 N N . SER A 1 86 ? -3.561 0.751 3.695 1.00 92.06 86 SER A N 1
ATOM 673 C CA . SER A 1 86 ? -2.447 -0.131 3.325 1.00 92.06 86 SER A CA 1
ATOM 674 C C . SER A 1 86 ? -1.460 0.613 2.427 1.00 92.06 86 SER A C 1
ATOM 676 O O . SER A 1 86 ? -1.849 1.155 1.398 1.00 92.06 86 SER A O 1
ATOM 678 N N . LEU A 1 87 ? -0.174 0.619 2.799 1.00 90.19 87 LEU A N 1
ATOM 679 C CA . LEU A 1 87 ? 0.917 1.200 1.995 1.00 90.19 87 LEU A CA 1
ATOM 680 C C . LEU A 1 87 ? 1.580 0.171 1.058 1.00 90.19 87 LEU A C 1
ATOM 682 O O . LEU A 1 87 ? 2.651 0.407 0.499 1.00 90.19 87 LEU A O 1
ATOM 686 N N . GLY A 1 88 ? 0.958 -1.000 0.903 1.00 84.69 88 GLY A N 1
ATOM 687 C CA . GLY A 1 88 ? 1.530 -2.120 0.165 1.00 84.69 88 GLY A CA 1
ATOM 688 C C . GLY A 1 88 ? 2.656 -2.809 0.938 1.00 84.69 88 GLY A C 1
ATOM 689 O O . GLY A 1 88 ? 2.623 -2.907 2.166 1.00 84.69 88 GLY A O 1
ATOM 690 N N . THR A 1 89 ? 3.608 -3.386 0.211 1.00 81.25 89 THR A N 1
ATOM 691 C CA . THR A 1 89 ? 4.786 -4.083 0.763 1.00 81.25 89 THR A CA 1
ATOM 692 C C . THR A 1 89 ? 6.073 -3.275 0.621 1.00 81.25 89 THR A C 1
ATOM 694 O O . THR A 1 89 ? 7.057 -3.578 1.285 1.00 81.25 89 THR A O 1
ATOM 697 N N . VAL A 1 90 ? 6.074 -2.255 -0.241 1.00 82.94 90 VAL A N 1
ATOM 698 C CA . VAL A 1 90 ? 7.274 -1.478 -0.584 1.00 82.94 90 VAL A CA 1
ATOM 699 C C . VAL A 1 90 ? 7.601 -0.439 0.483 1.00 82.94 90 VAL A C 1
ATOM 701 O O . VAL A 1 90 ? 8.773 -0.185 0.747 1.00 82.94 90 VAL A O 1
ATOM 704 N N . VAL A 1 91 ? 6.580 0.168 1.092 1.00 84.44 91 VAL A N 1
ATOM 705 C CA . VAL A 1 91 ? 6.752 1.206 2.111 1.00 84.44 91 VAL A CA 1
ATOM 706 C C . VAL A 1 91 ? 6.393 0.620 3.473 1.00 84.44 91 VAL A C 1
ATOM 708 O O . VAL A 1 91 ? 5.207 0.417 3.743 1.00 84.44 91 VAL A O 1
ATOM 711 N N . PRO A 1 92 ? 7.385 0.370 4.346 1.00 86.56 92 PRO A N 1
ATOM 712 C CA . PRO A 1 92 ? 7.104 -0.072 5.697 1.00 86.56 92 PRO A CA 1
ATOM 713 C C . PRO A 1 92 ? 6.378 1.039 6.473 1.00 86.56 92 PRO A C 1
ATOM 715 O O . PRO A 1 92 ? 6.852 2.177 6.510 1.00 86.56 92 PRO A O 1
ATOM 718 N N . SER A 1 93 ? 5.266 0.729 7.143 1.00 87.75 93 SER A N 1
ATOM 719 C CA . SER A 1 93 ? 4.573 1.651 8.052 1.00 87.75 93 SER A CA 1
ATOM 720 C C . SER A 1 93 ? 5.508 2.178 9.146 1.00 87.75 93 SER A C 1
ATOM 722 O O . SER A 1 93 ? 5.428 3.345 9.525 1.00 87.75 93 SER A O 1
ATOM 724 N N . SER A 1 94 ? 6.475 1.362 9.583 1.00 87.62 94 SER A N 1
ATOM 725 C CA . SER A 1 94 ? 7.492 1.764 10.567 1.00 87.62 94 SER A CA 1
ATOM 726 C C . SER A 1 94 ? 8.375 2.928 10.094 1.00 87.62 94 SER A C 1
ATOM 728 O O . SER A 1 94 ? 8.944 3.639 10.921 1.00 87.62 94 SER A O 1
ATOM 730 N N . LYS A 1 95 ? 8.462 3.167 8.777 1.00 90.12 95 LYS A N 1
ATOM 731 C CA . LYS A 1 95 ? 9.202 4.288 8.177 1.00 90.12 95 LYS A CA 1
ATOM 732 C C . LYS A 1 95 ? 8.394 5.583 8.103 1.00 90.12 95 LYS A C 1
ATOM 734 O O . LYS A 1 95 ? 8.972 6.615 7.767 1.00 90.12 95 LYS A O 1
ATOM 739 N N . LEU A 1 96 ? 7.097 5.563 8.424 1.00 91.12 96 LEU A N 1
ATOM 740 C CA . LEU A 1 96 ? 6.320 6.793 8.556 1.00 91.12 96 LEU A CA 1
ATOM 741 C C . LEU A 1 96 ? 6.906 7.665 9.666 1.00 91.12 96 LEU A C 1
ATOM 743 O O . LEU A 1 96 ? 7.192 7.182 10.771 1.00 91.12 96 LEU A O 1
ATOM 747 N N . THR A 1 97 ? 7.044 8.957 9.369 1.00 93.00 97 THR A N 1
ATOM 748 C CA . THR A 1 97 ? 7.454 9.948 10.364 1.00 93.00 97 THR A CA 1
ATOM 749 C C . THR A 1 97 ? 6.438 9.997 11.501 1.00 93.00 97 THR A C 1
ATOM 751 O O . THR A 1 97 ? 5.262 9.659 11.329 1.00 93.00 97 THR A O 1
ATOM 754 N N . ASP A 1 98 ? 6.886 10.423 12.679 1.00 90.88 98 ASP A N 1
ATOM 755 C CA . ASP A 1 98 ? 6.003 10.518 13.843 1.00 90.88 98 ASP A CA 1
ATOM 756 C C . ASP A 1 98 ? 4.836 11.477 13.584 1.00 90.88 98 ASP A C 1
ATOM 758 O O . ASP A 1 98 ? 3.697 11.130 13.881 1.00 90.88 98 ASP A O 1
ATOM 762 N N . GLN A 1 99 ? 5.091 12.589 12.887 1.00 93.31 99 GLN A N 1
ATOM 763 C CA . GLN A 1 99 ? 4.058 13.536 12.470 1.00 93.31 99 GLN A CA 1
ATOM 764 C C . GLN A 1 99 ? 2.975 12.879 11.600 1.00 93.31 99 GLN A C 1
ATOM 766 O O . GLN A 1 99 ? 1.791 12.982 11.908 1.00 93.31 99 GLN A O 1
ATOM 771 N N . MET A 1 100 ? 3.366 12.148 10.546 1.00 93.62 100 MET A N 1
ATOM 772 C CA . MET A 1 100 ? 2.402 11.460 9.675 1.00 93.62 100 MET A CA 1
ATOM 773 C C . MET A 1 100 ? 1.567 10.450 10.463 1.00 93.62 100 MET A C 1
ATOM 775 O O . MET A 1 100 ? 0.356 10.358 10.273 1.00 93.62 100 MET A O 1
ATOM 779 N N . ARG A 1 101 ? 2.210 9.696 11.363 1.00 91.69 101 ARG A N 1
ATOM 780 C CA . ARG A 1 101 ? 1.533 8.713 12.210 1.00 91.69 101 ARG A CA 1
ATOM 781 C C . ARG A 1 101 ? 0.506 9.394 13.115 1.00 91.69 101 ARG A C 1
ATOM 783 O O . ARG A 1 101 ? -0.645 8.972 13.138 1.00 91.69 101 ARG A O 1
ATOM 790 N N . GLU A 1 102 ? 0.889 10.453 13.819 1.00 91.75 102 GLU A N 1
ATOM 791 C CA . GLU A 1 102 ? -0.025 11.219 14.672 1.00 91.75 102 GLU A CA 1
ATOM 792 C C . GLU A 1 102 ? -1.222 11.776 13.902 1.00 91.75 102 GLU A C 1
ATOM 794 O O . GLU A 1 102 ? -2.346 11.724 14.402 1.00 91.75 102 GLU A O 1
ATOM 799 N N . ASP A 1 103 ? -1.010 12.263 12.682 1.00 94.69 103 ASP A N 1
ATOM 800 C CA . ASP A 1 103 ? -2.087 12.814 11.863 1.00 94.69 103 ASP A CA 1
ATOM 801 C C . ASP A 1 103 ? -3.075 11.730 11.407 1.00 94.69 103 ASP A C 1
ATOM 803 O O . ASP A 1 103 ? -4.288 11.952 11.470 1.00 94.69 103 ASP A O 1
ATOM 807 N N . PHE A 1 104 ? -2.600 10.519 11.087 1.00 95.00 104 PHE A N 1
ATOM 808 C CA . PHE A 1 104 ? -3.480 9.360 10.891 1.00 95.00 104 PHE A CA 1
ATOM 809 C C . PHE A 1 104 ? -4.310 9.056 12.146 1.00 95.00 104 PHE A C 1
ATOM 811 O O . PHE A 1 104 ? -5.525 8.893 12.058 1.00 95.00 104 PHE A O 1
ATOM 818 N N . PHE A 1 105 ? -3.699 9.037 13.334 1.00 94.12 105 PHE A N 1
ATOM 819 C CA . PHE A 1 105 ? -4.428 8.748 14.575 1.00 94.12 105 PHE A CA 1
ATOM 820 C C . PHE A 1 105 ? -5.437 9.840 14.960 1.00 94.12 105 PHE A C 1
ATOM 822 O O . PHE A 1 105 ? -6.525 9.523 15.452 1.00 94.12 105 PHE A O 1
ATOM 829 N N . LYS A 1 106 ? -5.132 11.116 14.691 1.00 95.06 106 LYS A N 1
ATOM 830 C CA . LYS A 1 106 ? -6.103 12.217 14.816 1.00 95.06 106 LYS A CA 1
ATOM 831 C C . LYS A 1 106 ? -7.286 12.011 13.871 1.00 95.06 106 LYS A C 1
ATOM 833 O O . LYS A 1 106 ? -8.429 12.174 14.299 1.00 95.06 106 LYS A O 1
ATOM 838 N N . LEU A 1 107 ? -7.023 11.608 12.626 1.00 96.19 107 LEU A N 1
ATOM 839 C CA . LEU A 1 107 ? -8.052 11.299 11.632 1.00 96.19 107 LEU A CA 1
ATOM 840 C C . LEU A 1 107 ? -8.946 10.148 12.104 1.00 96.19 107 LEU A C 1
ATOM 842 O O . LEU A 1 107 ? -10.167 10.296 12.113 1.00 96.19 107 LEU A O 1
ATOM 846 N N . PHE A 1 108 ? -8.368 9.038 12.568 1.00 96.75 108 PHE A N 1
ATOM 847 C CA . PHE A 1 108 ? -9.150 7.897 13.054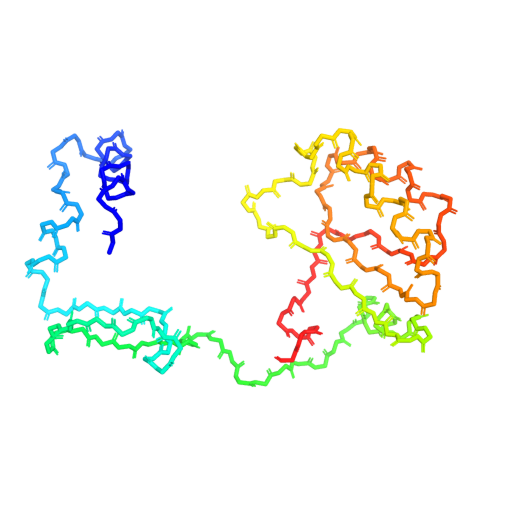 1.00 96.75 108 PHE A CA 1
ATOM 848 C C . PHE A 1 108 ? -10.062 8.289 14.210 1.00 96.75 108 PHE A C 1
ATOM 850 O O . PHE A 1 108 ? -11.242 7.945 14.210 1.00 96.75 108 PHE A O 1
ATOM 857 N N . LYS A 1 109 ? -9.547 9.071 15.166 1.00 95.62 109 LYS A N 1
ATOM 858 C CA . LYS A 1 109 ? -10.342 9.570 16.291 1.00 95.62 109 LYS A CA 1
ATOM 859 C C . LYS A 1 109 ? -11.481 10.485 15.836 1.00 95.62 109 LYS A C 1
ATOM 861 O O . LYS A 1 109 ? -12.575 10.414 16.391 1.00 95.62 109 LYS A O 1
ATOM 866 N N . HIS A 1 110 ? -11.225 11.349 14.855 1.00 96.56 110 HIS A N 1
ATOM 867 C CA . HIS A 1 110 ? -12.219 12.281 14.330 1.00 96.56 110 HIS A CA 1
ATOM 868 C C . HIS A 1 110 ? -13.370 11.546 13.624 1.00 96.56 110 HIS A C 1
ATOM 870 O O . HIS A 1 110 ? -14.540 11.826 13.881 1.00 96.56 110 HIS A O 1
ATOM 876 N N . PHE A 1 111 ? -13.057 10.545 12.799 1.00 96.69 111 PHE A N 1
ATOM 877 C CA . PHE A 1 111 ? -14.035 9.769 12.033 1.00 96.69 111 PHE A CA 1
ATOM 878 C C . PHE A 1 111 ? -14.523 8.520 12.780 1.00 96.69 111 PHE A C 1
ATOM 880 O O . PHE A 1 111 ? -14.501 7.411 12.253 1.00 96.69 111 PHE A O 1
ATOM 887 N N . SER A 1 112 ? -15.013 8.707 14.006 1.00 95.38 112 SER A N 1
ATOM 888 C CA . SER A 1 112 ? -15.457 7.609 14.886 1.00 95.38 112 SER A CA 1
ATOM 889 C C . SER A 1 112 ? -16.649 6.779 14.370 1.00 95.38 112 SER A C 1
ATOM 891 O O . SER A 1 112 ? -16.871 5.668 14.849 1.00 95.38 112 SER A O 1
ATOM 893 N N . ASP A 1 113 ? -17.397 7.281 13.381 1.00 96.50 113 ASP A N 1
ATOM 894 C CA . ASP A 1 113 ? -18.483 6.541 12.717 1.00 96.50 113 ASP A CA 1
ATOM 895 C C . ASP A 1 113 ? -17.985 5.505 11.691 1.00 96.50 113 ASP A C 1
ATOM 897 O O . ASP A 1 113 ? -18.746 4.619 11.284 1.00 96.50 113 ASP A O 1
ATOM 901 N N . TYR A 1 114 ? -16.728 5.622 11.258 1.00 98.00 114 TYR A N 1
ATOM 902 C CA . TYR A 1 114 ? -16.057 4.658 10.393 1.00 98.00 114 TYR A CA 1
ATOM 903 C C . TYR A 1 114 ? -15.150 3.761 11.223 1.00 98.00 114 TYR A C 1
ATOM 905 O O . TYR A 1 114 ? -14.588 4.184 12.237 1.00 98.00 114 TYR A O 1
ATOM 913 N N . HIS A 1 115 ? -14.983 2.526 10.762 1.00 97.94 115 HIS A N 1
ATOM 914 C CA . HIS A 1 115 ? -14.002 1.609 11.328 1.00 97.94 115 HIS A CA 1
ATOM 915 C C . HIS A 1 115 ? -12.787 1.509 10.413 1.00 97.94 115 HIS A C 1
ATOM 917 O O . HIS A 1 115 ? -12.932 1.354 9.204 1.00 97.94 115 HIS A O 1
ATOM 923 N N . PHE A 1 116 ? -11.591 1.602 10.975 1.00 97.94 116 PHE A N 1
ATOM 924 C CA . PHE A 1 116 ? -10.343 1.575 10.226 1.00 97.94 116 PHE A CA 1
ATOM 925 C C . PHE A 1 116 ? -9.675 0.209 10.351 1.00 97.94 116 PHE A C 1
ATOM 927 O O . PHE A 1 116 ? -9.545 -0.336 11.442 1.00 97.94 116 PHE A O 1
ATOM 934 N N . ILE A 1 117 ? -9.203 -0.337 9.237 1.00 97.25 117 ILE A N 1
ATOM 935 C CA . ILE A 1 117 ? -8.303 -1.490 9.230 1.00 97.25 117 ILE A CA 1
ATOM 936 C C . ILE A 1 117 ? -6.970 -0.973 8.721 1.00 97.25 117 ILE A C 1
ATOM 938 O O . ILE A 1 117 ? -6.856 -0.616 7.550 1.00 97.25 117 ILE A O 1
ATOM 942 N N . TRP A 1 118 ? -5.966 -0.893 9.590 1.00 95.94 118 TRP A N 1
ATOM 943 C CA . TRP A 1 118 ? -4.649 -0.405 9.201 1.00 95.94 118 TRP A CA 1
ATOM 944 C C . TRP A 1 118 ? -3.651 -1.553 9.150 1.00 95.94 118 TRP A C 1
ATOM 946 O O . TRP A 1 118 ? -3.299 -2.148 10.172 1.00 95.94 118 TRP A O 1
ATOM 956 N N . LYS A 1 119 ? -3.179 -1.855 7.938 1.00 95.06 119 LYS A N 1
ATOM 957 C CA . LYS A 1 119 ? -2.065 -2.771 7.737 1.00 95.06 119 LYS A CA 1
ATOM 958 C C . LYS A 1 119 ? -0.763 -2.107 8.198 1.00 95.06 119 LYS A C 1
ATOM 960 O O . LYS A 1 119 ? -0.332 -1.121 7.600 1.00 95.06 119 LYS A O 1
ATOM 965 N N . ILE A 1 120 ? -0.129 -2.678 9.216 1.00 94.25 120 ILE A N 1
ATOM 966 C CA . ILE A 1 120 ? 1.144 -2.214 9.775 1.00 94.25 120 ILE A CA 1
ATOM 967 C C . ILE A 1 120 ? 2.209 -3.309 9.727 1.00 94.25 120 ILE A C 1
ATOM 969 O O . ILE A 1 120 ? 1.900 -4.504 9.717 1.00 94.25 120 ILE A O 1
ATOM 973 N N . ASP A 1 121 ? 3.475 -2.905 9.755 1.00 90.31 121 ASP A N 1
ATOM 974 C CA . ASP A 1 121 ? 4.569 -3.859 9.912 1.00 90.31 121 ASP A CA 1
ATOM 975 C C . ASP A 1 121 ? 4.697 -4.361 11.346 1.00 90.31 121 ASP A C 1
ATOM 977 O O . ASP A 1 121 ? 4.260 -3.741 12.318 1.00 90.31 121 ASP A O 1
ATOM 981 N N . GLU A 1 122 ? 5.401 -5.482 11.488 1.00 86.06 122 GLU A N 1
ATOM 982 C CA . GLU A 1 122 ? 5.684 -6.082 12.787 1.00 86.06 122 GLU A CA 1
ATOM 983 C C . GLU A 1 122 ? 6.410 -5.138 13.744 1.00 86.06 122 GLU A C 1
ATOM 985 O O . GLU A 1 122 ? 6.146 -5.184 14.939 1.00 86.06 122 GLU A O 1
ATOM 990 N N . GLN A 1 123 ? 7.288 -4.278 13.241 1.00 85.75 123 GLN A N 1
ATOM 991 C CA . GLN A 1 123 ? 8.144 -3.443 14.081 1.00 85.75 123 GLN A CA 1
ATOM 992 C C . GLN A 1 123 ? 7.523 -2.078 14.430 1.00 85.75 123 GLN A C 1
ATOM 994 O O . GLN A 1 123 ? 8.162 -1.271 15.102 1.00 85.75 123 GLN A O 1
ATOM 999 N N . ASP A 1 124 ? 6.287 -1.789 14.000 1.00 89.00 124 ASP A N 1
ATOM 1000 C CA . ASP A 1 124 ? 5.639 -0.493 14.252 1.00 89.00 124 ASP A CA 1
ATOM 1001 C C . ASP A 1 124 ? 4.981 -0.416 15.644 1.00 89.00 124 ASP A C 1
ATOM 1003 O O . ASP A 1 124 ? 3.764 -0.296 15.805 1.00 89.00 124 ASP A O 1
ATOM 1007 N N . GLU A 1 125 ? 5.813 -0.479 16.685 1.00 90.00 125 GLU A N 1
ATOM 1008 C CA . GLU A 1 125 ? 5.373 -0.377 18.084 1.00 90.00 125 GLU A CA 1
ATOM 1009 C C . GLU A 1 125 ? 4.719 0.970 18.409 1.00 90.00 125 GLU A C 1
ATOM 1011 O O . GLU A 1 125 ? 3.825 1.058 19.254 1.00 90.00 125 GLU A O 1
ATOM 1016 N N . LYS A 1 126 ? 5.129 2.041 17.721 1.00 89.31 126 LYS A N 1
ATOM 1017 C CA . LYS A 1 126 ? 4.532 3.369 17.901 1.00 89.31 126 LYS A CA 1
ATOM 1018 C C . LYS A 1 126 ? 3.067 3.368 17.470 1.00 89.31 126 LYS A C 1
ATOM 1020 O O . 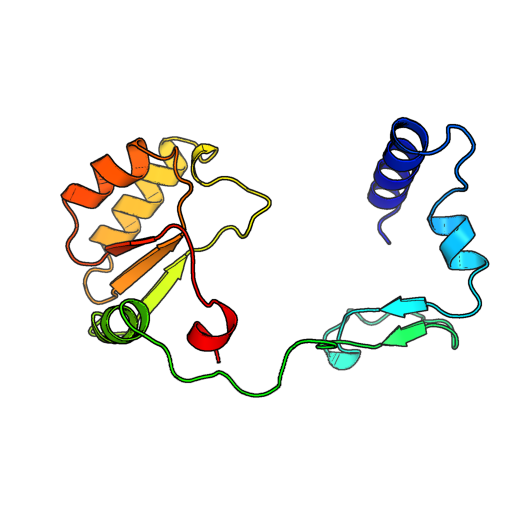LYS A 1 126 ? 2.227 3.877 18.210 1.00 89.31 126 LYS A O 1
ATOM 1025 N N . ALA A 1 127 ? 2.747 2.763 16.323 1.00 90.12 127 ALA A N 1
ATOM 1026 C CA . ALA A 1 127 ? 1.361 2.624 15.887 1.00 90.12 127 ALA A CA 1
ATOM 1027 C C . ALA A 1 127 ? 0.534 1.799 16.885 1.00 90.12 127 ALA A C 1
ATOM 1029 O O . ALA A 1 127 ? -0.571 2.206 17.239 1.00 90.12 127 ALA A O 1
ATOM 1030 N N . ARG A 1 128 ? 1.084 0.698 17.419 1.00 91.81 128 ARG A N 1
ATOM 1031 C CA . ARG A 1 128 ? 0.391 -0.118 18.435 1.00 91.81 128 ARG A CA 1
ATOM 1032 C C . ARG A 1 128 ? 0.049 0.670 19.694 1.00 91.81 128 ARG A C 1
ATOM 1034 O O . ARG A 1 128 ? -1.083 0.606 20.167 1.00 91.81 128 ARG A O 1
ATOM 1041 N N . LYS A 1 129 ? 1.000 1.454 20.207 1.00 91.75 129 LYS A N 1
ATOM 1042 C CA . LYS A 1 129 ? 0.787 2.296 21.394 1.00 91.75 129 LYS A CA 1
ATOM 1043 C C . LYS A 1 129 ? -0.294 3.351 21.169 1.00 91.75 129 LYS A C 1
ATOM 1045 O O . LYS A 1 129 ? -1.145 3.535 22.033 1.00 91.75 129 LYS A O 1
ATOM 1050 N N . LEU A 1 130 ? -0.284 4.018 20.01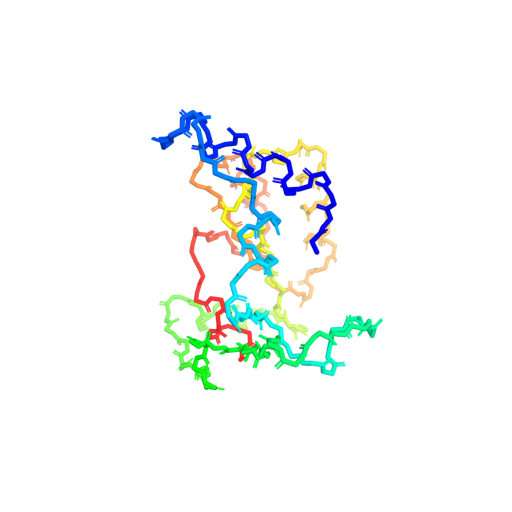6 1.00 90.50 130 LEU A N 1
ATOM 1051 C CA . LEU A 1 130 ? -1.275 5.047 19.686 1.00 90.50 130 LEU A CA 1
ATOM 1052 C C . LEU A 1 130 ? -2.676 4.456 19.452 1.00 90.50 130 LEU A C 1
ATOM 1054 O O . LEU A 1 130 ? -3.674 5.080 19.812 1.00 90.50 130 LEU A O 1
ATOM 1058 N N . ALA A 1 131 ? -2.760 3.237 18.914 1.00 92.25 131 ALA A N 1
ATOM 1059 C CA . ALA A 1 131 ? -4.031 2.554 18.686 1.00 92.25 131 ALA A CA 1
ATOM 1060 C C . ALA A 1 131 ? -4.708 2.058 19.969 1.00 92.25 131 ALA A C 1
ATOM 1062 O O . ALA A 1 131 ? -5.929 1.951 19.985 1.00 92.25 131 ALA A O 1
ATOM 1063 N N . ALA A 1 132 ? -3.962 1.803 21.051 1.00 88.44 132 ALA A N 1
ATOM 1064 C CA . ALA A 1 132 ? -4.513 1.265 22.300 1.00 88.44 132 ALA A CA 1
ATOM 1065 C C . ALA A 1 132 ? -5.651 2.118 22.905 1.00 88.44 132 ALA A C 1
ATOM 1067 O O . ALA A 1 132 ? -6.478 1.605 23.655 1.00 88.44 132 ALA A O 1
ATOM 1068 N N . GLY A 1 133 ? -5.713 3.413 22.574 1.00 85.25 133 GLY A N 1
ATOM 1069 C CA . GLY A 1 133 ? -6.774 4.325 23.011 1.00 85.25 133 GLY A CA 1
ATOM 1070 C C . GLY A 1 133 ? -7.976 4.444 22.064 1.00 85.25 133 GLY A C 1
ATOM 1071 O O . GLY A 1 133 ? -8.906 5.191 22.373 1.00 85.25 133 GLY A O 1
ATOM 1072 N N . LEU A 1 134 ? -7.976 3.762 20.915 1.00 92.94 134 LEU A N 1
ATOM 1073 C CA . LEU A 1 134 ? -9.006 3.886 19.883 1.00 92.94 134 LEU A CA 1
ATOM 1074 C C . LEU A 1 134 ? -9.806 2.591 19.733 1.00 92.94 134 LEU A C 1
ATOM 1076 O O . LEU A 1 134 ? -9.254 1.501 19.647 1.00 92.94 134 LEU A O 1
ATOM 1080 N N . LYS A 1 135 ? -11.135 2.720 19.668 1.00 93.56 135 LYS A N 1
ATOM 1081 C CA . LYS A 1 135 ? -12.056 1.578 19.517 1.00 93.56 135 LYS A CA 1
ATOM 1082 C C . LYS A 1 135 ? -12.440 1.292 18.067 1.00 93.56 135 LYS A C 1
ATOM 1084 O O . LYS A 1 135 ? -12.971 0.225 17.782 1.00 93.56 135 LYS A O 1
ATOM 1089 N N . ASN A 1 136 ? -12.209 2.247 17.171 1.00 96.94 136 ASN A N 1
ATOM 1090 C CA . ASN A 1 136 ? -12.622 2.189 15.774 1.00 96.94 136 ASN A CA 1
ATOM 1091 C C . ASN A 1 136 ? -11.457 1.852 14.831 1.00 96.94 136 ASN A C 1
ATOM 1093 O O . ASN A 1 136 ? -11.441 2.303 13.689 1.00 96.94 136 ASN A O 1
ATOM 1097 N N . ILE A 1 137 ? -10.462 1.103 15.314 1.00 97.00 137 ILE A N 1
ATOM 1098 C CA . ILE A 1 137 ? -9.323 0.666 14.511 1.00 97.00 137 ILE A CA 1
ATOM 1099 C C . ILE A 1 137 ? -8.906 -0.765 14.855 1.00 97.00 137 ILE A C 1
ATOM 1101 O O . ILE A 1 137 ? -8.795 -1.115 16.026 1.00 97.00 137 ILE A O 1
ATOM 1105 N N . ASP A 1 138 ? -8.636 -1.573 13.831 1.00 96.06 138 ASP A N 1
ATOM 1106 C CA . ASP A 1 138 ? -7.888 -2.825 13.938 1.00 96.06 138 ASP A CA 1
ATOM 1107 C C . ASP A 1 138 ? -6.528 -2.667 13.251 1.00 96.06 138 ASP A C 1
ATOM 1109 O O . ASP A 1 138 ? -6.442 -2.252 12.092 1.00 96.06 138 ASP A O 1
ATOM 1113 N N . LEU A 1 139 ? -5.457 -3.021 13.963 1.00 95.19 139 LEU A N 1
ATOM 1114 C CA . LEU A 1 139 ? -4.115 -3.106 13.395 1.00 95.19 139 LEU A CA 1
ATOM 1115 C C . LEU A 1 139 ? -3.846 -4.542 12.950 1.00 95.19 139 LEU A C 1
ATOM 1117 O O . LEU A 1 139 ? -3.926 -5.468 13.757 1.00 95.19 139 LEU A O 1
ATOM 1121 N N . VAL A 1 140 ? -3.497 -4.730 11.681 1.00 94.56 140 VAL A N 1
ATOM 1122 C CA . VAL A 1 140 ? -3.279 -6.058 11.089 1.00 94.56 140 VAL A CA 1
ATOM 1123 C C . VAL A 1 140 ? -1.940 -6.123 10.370 1.00 94.56 140 VAL A C 1
ATOM 1125 O O . VAL A 1 140 ? -1.443 -5.124 9.864 1.00 94.56 140 VAL A O 1
ATOM 1128 N N . ARG A 1 141 ? -1.334 -7.309 10.304 1.00 91.12 141 ARG A N 1
ATOM 1129 C CA . ARG A 1 141 ? -0.071 -7.514 9.565 1.00 91.12 141 ARG A CA 1
ATOM 1130 C C . ARG A 1 141 ? -0.306 -7.883 8.105 1.00 91.12 141 ARG A C 1
ATOM 1132 O O . ARG A 1 141 ? 0.488 -7.557 7.225 1.00 91.12 141 ARG A O 1
ATOM 1139 N N . TRP A 1 142 ? -1.409 -8.574 7.860 1.00 91.12 142 TRP A N 1
ATOM 1140 C CA . TRP A 1 142 ? -1.794 -9.078 6.556 1.00 91.12 142 TRP A CA 1
ATOM 1141 C C . TRP A 1 142 ? -3.290 -8.877 6.344 1.00 91.12 142 TRP A C 1
ATOM 1143 O O . TRP A 1 142 ? -4.058 -8.853 7.310 1.00 91.12 142 TRP A O 1
ATOM 1153 N N . ILE A 1 143 ? -3.673 -8.720 5.081 1.00 92.94 143 ILE A N 1
ATOM 1154 C CA . ILE A 1 143 ? -5.049 -8.531 4.632 1.00 92.94 143 ILE A CA 1
ATOM 1155 C C . ILE A 1 143 ? -5.276 -9.341 3.348 1.00 92.94 143 ILE A C 1
ATOM 1157 O O . ILE A 1 143 ? -4.425 -9.279 2.452 1.00 92.94 143 ILE A O 1
ATOM 1161 N N . PRO A 1 144 ? -6.420 -10.030 3.203 1.00 92.69 144 PRO A N 1
ATOM 1162 C CA . PRO A 1 144 ? -6.863 -10.565 1.921 1.00 92.69 144 PRO A CA 1
ATOM 1163 C C . PRO A 1 144 ? -7.395 -9.402 1.072 1.00 92.69 144 PRO A C 1
ATOM 1165 O O . PRO A 1 144 ? -8.596 -9.236 0.890 1.00 92.69 144 PRO A O 1
ATOM 1168 N N . GLN A 1 145 ? -6.491 -8.524 0.614 1.00 89.88 145 GLN A N 1
ATOM 1169 C CA . GLN A 1 145 ? -6.856 -7.224 0.034 1.00 89.88 145 GLN A CA 1
ATOM 1170 C C . GLN A 1 145 ? -7.820 -7.356 -1.148 1.00 89.88 145 GLN A C 1
ATOM 1172 O O . GLN A 1 145 ? -8.719 -6.535 -1.273 1.00 89.88 145 GLN A O 1
ATOM 1177 N N . LYS A 1 146 ? -7.648 -8.382 -1.988 1.00 89.19 146 LYS A N 1
ATOM 1178 C CA . LYS A 1 146 ? -8.560 -8.660 -3.098 1.00 89.19 146 LYS A CA 1
ATOM 1179 C C . LYS A 1 146 ? -9.979 -8.913 -2.578 1.00 89.19 146 LYS A C 1
ATOM 1181 O O . LYS A 1 146 ? -10.896 -8.182 -2.920 1.00 89.19 146 LYS A O 1
ATOM 1186 N N . ASP A 1 147 ? -10.130 -9.901 -1.703 1.00 91.31 147 ASP A N 1
ATOM 1187 C CA . ASP A 1 147 ? -11.439 -10.326 -1.203 1.00 91.31 147 ASP A CA 1
ATOM 1188 C C . ASP A 1 147 ? -12.121 -9.246 -0.346 1.00 91.31 147 ASP A C 1
ATOM 1190 O O . ASP A 1 147 ? -13.343 -9.188 -0.254 1.00 91.31 147 ASP A O 1
ATOM 1194 N N . MET A 1 148 ? -11.336 -8.352 0.266 1.00 91.62 148 MET A N 1
ATOM 1195 C CA . MET A 1 148 ? -11.855 -7.199 1.008 1.00 91.62 148 MET A CA 1
ATOM 1196 C C . MET A 1 148 ? -12.343 -6.053 0.115 1.00 91.62 148 MET A C 1
ATOM 1198 O O . MET A 1 148 ? -13.181 -5.273 0.567 1.00 91.62 148 MET A O 1
ATOM 1202 N N . LEU A 1 149 ? -11.792 -5.903 -1.093 1.00 88.94 149 LEU A N 1
ATOM 1203 C CA . LEU A 1 149 ? -12.116 -4.800 -2.004 1.00 88.94 149 LEU A CA 1
ATOM 1204 C C . LEU A 1 149 ? -13.155 -5.174 -3.070 1.00 88.94 149 LEU A C 1
ATOM 1206 O O . LEU A 1 149 ? -13.805 -4.262 -3.580 1.00 88.94 149 LEU A O 1
ATOM 1210 N N . GLY A 1 150 ? -1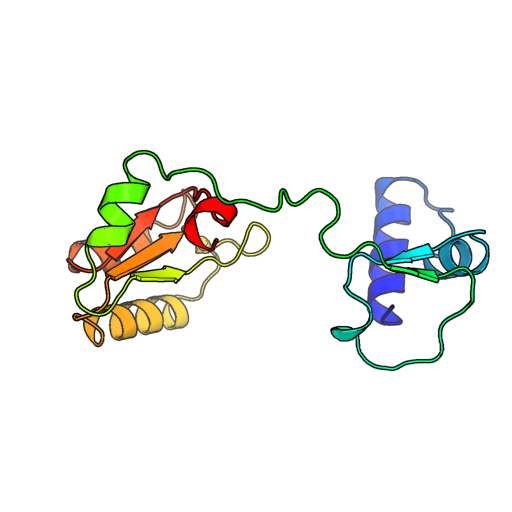3.359 -6.470 -3.330 1.00 76.44 150 GLY A N 1
ATOM 1211 C CA . GLY A 1 150 ? -14.259 -6.962 -4.379 1.00 76.44 150 GLY A CA 1
ATOM 1212 C C . GLY A 1 150 ? -13.516 -7.244 -5.672 1.00 76.44 150 GLY A C 1
ATOM 1213 O O . GLY A 1 150 ? -12.950 -6.284 -6.238 1.00 76.44 150 GLY A O 1
#

Secondary structure (DSSP, 8-state):
--HHHHHHHHHHHHHHT-TTPPPHHHHHHH-S-EEESS-TTTSPP----TTEEE-TTTT--SSPPPPPTTHHHHTTS-SSEEEEE--TTTS-GGGS-HHHHHHHHHHHHHTTTEEEEEE--TT-HHHHHHHTT-SSEEEES---HHHHH-

Sequence (150 aa):
MHRYGAHVLTSKFRELADPNFPNVREIAAESALCFVSSDEFLDVARPILHKTIYIGGFGVPNEAQPLDEPYRSMMRKGKKGVILVSLGTVVPSSKLTDQMREDFFKLFKHFSDYHFIWKIDEQDEKARKLAAGLKNIDLVRWIPQKDMLG

Foldseek 3Di:
DPPVVQVVVQVVCCVPPNVPRDRVVVVVVPDQAAEDQDDPVPDDDDDDDPRYDYDHCPPPDPDADDDDPPVNVLQVPAQVTEAEADPDDPDAPLPDDPVRLVVVLVVQVVPLNYAYEYAHDPPNVVNVVSCVPHPRYDYDPDDPVSNNVD

Organism: Anisakis simplex (NCBI:txid6269)

pLDDT: mean 90.87, std 5.99, range [52.84, 98.0]

Radius of gyration: 21.05 Å; chains: 1; bounding box: 50×29×56 Å